Protein AF-A0A0L0BG89-F1 (afdb_monomer_lite)

Structure (mmCIF, N/CA/C/O backbone):
data_AF-A0A0L0BG89-F1
#
_entry.id   AF-A0A0L0BG89-F1
#
loop_
_atom_site.group_PDB
_atom_site.id
_atom_site.type_symbol
_atom_site.label_atom_id
_atom_site.label_alt_id
_atom_site.label_comp_id
_atom_site.label_asym_id
_atom_site.label_entity_id
_atom_site.label_seq_id
_atom_site.pdbx_PDB_ins_code
_atom_site.Cartn_x
_atom_site.Cartn_y
_atom_site.Cartn_z
_atom_site.occupancy
_atom_site.B_iso_or_equiv
_atom_site.auth_seq_id
_atom_site.auth_comp_id
_atom_site.auth_asym_id
_atom_site.auth_atom_id
_atom_site.pdbx_PDB_model_num
ATOM 1 N N . MET A 1 1 ? -2.881 4.200 8.749 1.00 87.56 1 MET A N 1
ATOM 2 C CA . MET A 1 1 ? -3.013 2.762 8.405 1.00 87.56 1 MET A CA 1
ATOM 3 C C . MET A 1 1 ? -1.697 2.319 7.803 1.00 87.56 1 MET A C 1
ATOM 5 O O . MET A 1 1 ? -1.059 3.144 7.165 1.00 87.56 1 MET A O 1
ATOM 9 N N . THR A 1 2 ? -1.296 1.067 7.998 1.00 92.06 2 THR A N 1
ATOM 10 C CA . THR A 1 2 ? -0.045 0.536 7.451 1.00 92.06 2 THR A CA 1
ATOM 11 C C . THR A 1 2 ? -0.347 -0.578 6.460 1.00 92.06 2 THR A C 1
ATOM 13 O O . THR A 1 2 ? -1.050 -1.529 6.795 1.00 92.06 2 THR A O 1
ATOM 16 N N . VAL A 1 3 ? 0.213 -0.465 5.262 1.00 92.88 3 VAL A N 1
ATOM 17 C CA . VAL A 1 3 ? 0.280 -1.528 4.260 1.00 92.88 3 VAL A CA 1
ATOM 18 C C . VAL A 1 3 ? 1.706 -2.044 4.258 1.00 92.88 3 VAL A C 1
ATOM 20 O O . VAL A 1 3 ? 2.646 -1.280 4.067 1.00 92.88 3 VAL A O 1
ATOM 23 N N . ARG A 1 4 ? 1.889 -3.336 4.496 1.00 92.25 4 ARG A N 1
ATOM 24 C CA . ARG A 1 4 ? 3.194 -3.987 4.409 1.00 92.25 4 ARG A CA 1
ATOM 25 C C . ARG A 1 4 ? 3.383 -4.514 2.998 1.00 92.25 4 ARG A C 1
ATOM 27 O O . ARG A 1 4 ? 2.455 -5.062 2.412 1.00 92.25 4 ARG A O 1
ATOM 34 N N . MET A 1 5 ? 4.588 -4.354 2.481 1.00 91.75 5 MET A N 1
ATOM 35 C CA . MET A 1 5 ? 4.977 -4.800 1.158 1.00 91.75 5 MET A CA 1
ATOM 36 C C . MET A 1 5 ? 6.217 -5.681 1.277 1.00 91.75 5 MET A C 1
ATOM 38 O O . MET A 1 5 ? 7.229 -5.255 1.829 1.00 91.75 5 MET A O 1
ATOM 42 N N . PHE A 1 6 ? 6.135 -6.921 0.815 1.00 87.06 6 PHE A N 1
ATOM 43 C CA . PHE A 1 6 ? 7.240 -7.877 0.840 1.00 87.06 6 PHE A CA 1
ATOM 44 C C . PHE A 1 6 ? 6.970 -8.985 -0.161 1.00 87.06 6 PHE A C 1
ATOM 46 O O . PHE A 1 6 ? 5.830 -9.413 -0.292 1.00 87.06 6 PHE A O 1
ATOM 53 N N . ALA A 1 7 ? 8.009 -9.428 -0.859 1.00 81.06 7 ALA A N 1
ATOM 54 C CA . ALA A 1 7 ? 7.864 -10.441 -1.889 1.00 81.06 7 ALA A CA 1
ATOM 55 C C . ALA A 1 7 ? 7.995 -11.864 -1.320 1.00 81.06 7 ALA A C 1
ATOM 57 O O . ALA A 1 7 ? 8.721 -12.089 -0.346 1.00 81.06 7 ALA A O 1
ATOM 58 N N . GLY A 1 8 ? 7.335 -12.826 -1.959 1.00 74.25 8 GLY A N 1
ATOM 59 C CA . GLY A 1 8 ? 7.561 -14.258 -1.759 1.00 74.25 8 GLY A CA 1
ATOM 60 C C . GLY A 1 8 ? 6.743 -14.882 -0.637 1.00 74.25 8 GLY A C 1
ATOM 61 O O . GLY A 1 8 ? 7.099 -15.949 -0.130 1.00 74.25 8 GLY A O 1
ATOM 62 N N . TYR A 1 9 ? 5.636 -14.256 -0.234 1.00 71.19 9 TYR A N 1
ATOM 63 C CA . TYR A 1 9 ? 4.843 -14.718 0.900 1.00 71.19 9 TYR A CA 1
ATOM 64 C C . TYR A 1 9 ? 3.340 -14.749 0.598 1.00 71.19 9 TYR A C 1
ATOM 66 O O . TYR A 1 9 ? 2.704 -13.734 0.334 1.00 71.19 9 TYR A O 1
ATOM 74 N N . ALA A 1 10 ? 2.758 -15.949 0.698 1.00 74.25 10 ALA A N 1
ATOM 75 C CA . ALA A 1 10 ? 1.336 -16.232 0.468 1.00 74.25 10 ALA A CA 1
ATOM 76 C C . ALA A 1 10 ? 0.776 -15.785 -0.901 1.00 74.25 10 ALA A C 1
ATOM 78 O O . ALA A 1 10 ? -0.425 -15.542 -1.010 1.00 74.25 10 ALA A O 1
ATOM 79 N N . ASN A 1 11 ? 1.614 -15.725 -1.945 1.00 78.38 11 ASN A N 1
ATOM 80 C CA . ASN A 1 11 ? 1.241 -15.292 -3.298 1.00 78.38 11 ASN A CA 1
ATOM 81 C C . ASN A 1 11 ? 0.649 -13.871 -3.354 1.00 78.38 11 ASN A C 1
ATOM 83 O O . ASN A 1 11 ? -0.154 -13.572 -4.242 1.00 78.38 11 ASN A O 1
ATOM 87 N N . SER A 1 12 ? 1.000 -13.004 -2.401 1.00 85.62 12 SER A N 1
ATOM 88 C CA . SER A 1 12 ? 0.637 -11.593 -2.461 1.00 85.62 12 SER A CA 1
ATOM 89 C C . SER A 1 12 ? 1.761 -10.713 -1.922 1.00 85.62 12 SER A C 1
ATOM 91 O O . SER A 1 12 ? 2.137 -10.858 -0.754 1.00 85.62 12 SER A O 1
ATOM 93 N N . PRO A 1 13 ? 2.220 -9.728 -2.717 1.00 88.38 13 PRO A N 1
ATOM 94 C CA . PRO A 1 13 ? 3.249 -8.804 -2.276 1.00 88.38 13 PRO A CA 1
ATOM 95 C C . PRO A 1 13 ? 2.723 -7.737 -1.306 1.00 88.38 13 PRO A C 1
ATOM 97 O O . PRO A 1 13 ? 3.527 -6.970 -0.779 1.00 88.38 13 PRO A O 1
ATOM 100 N N . LEU A 1 14 ? 1.399 -7.634 -1.097 1.00 91.75 14 LEU A N 1
ATOM 101 C CA . LEU A 1 14 ? 0.761 -6.604 -0.270 1.00 91.75 14 LEU A CA 1
ATOM 102 C C . LEU A 1 14 ? -0.039 -7.205 0.877 1.00 91.75 14 LEU A C 1
ATOM 104 O O . LEU A 1 14 ? -0.816 -8.139 0.703 1.00 91.75 14 LEU A O 1
ATOM 108 N N . TRP A 1 15 ? 0.121 -6.607 2.050 1.00 91.44 15 TRP A N 1
ATOM 109 C CA . TRP A 1 15 ? -0.483 -7.061 3.291 1.00 91.44 15 TRP A CA 1
ATOM 110 C C . TRP A 1 15 ? -1.081 -5.889 4.060 1.00 91.44 15 TRP A C 1
ATOM 112 O O . TRP A 1 15 ? -0.410 -4.890 4.328 1.00 91.44 15 TRP A O 1
ATOM 122 N N . SER A 1 16 ? -2.339 -6.028 4.448 1.00 89.25 16 SER A N 1
ATOM 123 C CA . SER A 1 16 ? -3.019 -5.140 5.383 1.00 89.25 16 SER A CA 1
ATOM 124 C C . SER A 1 16 ? -2.916 -5.720 6.804 1.00 89.25 16 SER A C 1
ATOM 126 O O . SER A 1 16 ? -2.246 -6.727 7.054 1.00 89.25 16 SER A O 1
ATOM 128 N N . ALA A 1 17 ? -3.596 -5.089 7.760 1.00 79.00 17 ALA A N 1
ATOM 129 C CA . ALA A 1 17 ? -3.791 -5.678 9.079 1.00 79.00 17 ALA A CA 1
ATOM 130 C C . ALA A 1 17 ? -4.708 -6.922 9.045 1.00 79.00 17 ALA A C 1
ATOM 132 O O . ALA A 1 17 ? -4.560 -7.802 9.889 1.00 79.00 17 ALA A O 1
ATOM 133 N N . GLY A 1 18 ? -5.597 -7.022 8.048 1.00 77.12 18 GLY A N 1
ATOM 134 C CA . GLY A 1 18 ? -6.504 -8.154 7.836 1.00 77.12 18 GLY A CA 1
ATOM 135 C C . GLY A 1 18 ? -5.861 -9.364 7.150 1.00 77.12 18 GLY A C 1
ATOM 136 O O . GLY A 1 18 ? -6.395 -10.468 7.246 1.00 77.12 18 GLY A O 1
ATOM 137 N N . GLY A 1 19 ? -4.695 -9.197 6.516 1.00 85.94 19 GLY A N 1
ATOM 138 C CA . GLY A 1 19 ? -3.948 -10.286 5.883 1.00 85.94 19 GLY A CA 1
ATOM 139 C C . GLY A 1 19 ? -3.434 -9.937 4.483 1.00 85.94 19 GLY A C 1
ATOM 140 O O . GLY A 1 19 ? -3.237 -8.756 4.183 1.00 85.94 19 GLY A O 1
ATOM 141 N N . PRO A 1 20 ? -3.162 -10.946 3.631 1.00 88.88 20 PRO A N 1
ATOM 142 C CA . PRO A 1 20 ? -2.734 -10.709 2.258 1.00 88.88 20 PRO A CA 1
ATOM 143 C C . PRO A 1 20 ? -3.856 -10.036 1.463 1.00 88.88 20 PRO A C 1
ATOM 145 O O . PRO A 1 20 ? -5.001 -10.482 1.489 1.00 88.88 20 PRO A O 1
ATOM 148 N N . VAL A 1 21 ? -3.511 -8.988 0.721 1.00 88.69 21 VAL A N 1
ATOM 149 C CA . VAL A 1 21 ? -4.454 -8.232 -0.108 1.00 88.69 21 VAL A CA 1
ATOM 150 C C . VAL A 1 21 ? -4.362 -8.726 -1.544 1.00 88.69 21 VAL A C 1
ATOM 152 O O . VAL A 1 21 ? -3.272 -8.791 -2.114 1.00 88.69 21 VAL A O 1
ATOM 155 N N . ALA A 1 22 ? -5.490 -9.065 -2.163 1.00 88.00 22 ALA A N 1
ATOM 156 C CA . ALA A 1 22 ? -5.502 -9.463 -3.562 1.00 88.00 22 ALA A CA 1
ATOM 157 C C . ALA A 1 22 ? -5.302 -8.238 -4.472 1.00 88.00 22 ALA A C 1
ATOM 159 O O . ALA A 1 22 ? -6.123 -7.323 -4.499 1.00 88.00 22 ALA A O 1
ATOM 160 N N . LEU A 1 23 ? -4.237 -8.234 -5.284 1.00 85.81 23 LEU A N 1
ATOM 161 C CA . LEU A 1 23 ? -3.959 -7.129 -6.218 1.00 85.81 23 LEU A CA 1
ATOM 162 C C . LEU A 1 23 ? -5.096 -6.885 -7.222 1.00 85.81 23 LEU A C 1
ATOM 164 O O . LEU A 1 23 ? -5.271 -5.767 -7.694 1.00 85.81 23 LEU A O 1
ATOM 168 N N . ALA A 1 24 ? -5.856 -7.929 -7.560 1.00 86.75 24 ALA A N 1
ATOM 169 C CA . ALA A 1 24 ? -6.989 -7.833 -8.475 1.00 86.75 24 ALA A CA 1
ATOM 170 C C . ALA A 1 24 ? -8.185 -7.073 -7.876 1.00 86.75 24 ALA A C 1
ATOM 172 O O . ALA A 1 24 ? -8.985 -6.527 -8.631 1.00 86.75 24 ALA A O 1
ATOM 173 N N . GLU A 1 25 ? -8.297 -7.040 -6.547 1.00 85.75 25 GLU A N 1
ATOM 174 C CA . GLU A 1 25 ? -9.385 -6.372 -5.821 1.00 85.75 25 GLU A CA 1
ATOM 175 C C . GLU A 1 25 ? -9.065 -4.900 -5.539 1.00 85.75 25 GLU A C 1
ATOM 177 O O . GLU A 1 25 ? -9.963 -4.087 -5.335 1.00 85.75 25 GLU A O 1
ATOM 182 N N . LEU A 1 26 ? -7.781 -4.539 -5.578 1.00 87.31 26 LEU A N 1
ATOM 183 C CA . LEU A 1 26 ? -7.339 -3.157 -5.502 1.00 87.31 26 LEU A CA 1
ATOM 184 C C . LEU A 1 26 ? -7.504 -2.471 -6.864 1.00 87.31 26 LEU A C 1
ATOM 186 O O . LEU A 1 26 ? -6.917 -2.890 -7.865 1.00 87.31 26 LEU A O 1
ATOM 190 N N . ASP A 1 27 ? -8.247 -1.366 -6.873 1.00 93.06 27 ASP A N 1
ATOM 191 C CA . ASP A 1 27 ? -8.366 -0.446 -8.011 1.00 93.06 27 ASP A CA 1
ATOM 192 C C . ASP A 1 27 ? -7.074 0.377 -8.177 1.00 93.06 27 ASP A C 1
ATOM 194 O O . ASP A 1 27 ? -7.034 1.580 -7.927 1.00 93.06 27 ASP A O 1
ATOM 198 N N . LEU A 1 28 ? -5.977 -0.320 -8.484 1.00 94.44 28 LEU A N 1
ATOM 199 C CA . LEU A 1 28 ? -4.658 0.243 -8.761 1.00 94.44 28 LEU A CA 1
ATOM 200 C C . LEU A 1 28 ? -4.394 0.264 -10.272 1.00 94.44 28 LEU A C 1
ATOM 202 O O . LEU A 1 28 ? -4.879 -0.617 -10.990 1.00 94.44 28 LEU A O 1
ATOM 206 N N . PRO A 1 29 ? -3.548 1.192 -10.757 1.00 95.94 29 PRO A N 1
ATOM 207 C CA . PRO A 1 29 ? -3.139 1.225 -12.155 1.00 95.94 29 PRO A CA 1
ATOM 208 C C . PRO A 1 29 ? -2.530 -0.107 -12.614 1.00 95.94 29 PRO A C 1
ATOM 210 O O . PRO A 1 29 ? -1.753 -0.730 -11.884 1.00 95.94 29 PRO A O 1
ATOM 213 N N . ASP A 1 30 ? -2.831 -0.518 -13.849 1.00 95.00 30 ASP A N 1
ATOM 214 C CA . ASP A 1 30 ? -2.375 -1.793 -14.429 1.00 95.00 30 ASP A CA 1
ATOM 215 C C . ASP A 1 30 ? -0.856 -1.969 -14.384 1.00 95.00 30 ASP A C 1
ATOM 217 O O . ASP A 1 30 ? -0.366 -3.049 -14.046 1.00 95.00 30 ASP A O 1
ATOM 221 N N . ASP A 1 31 ? -0.110 -0.903 -14.664 1.00 96.06 31 ASP A N 1
ATOM 222 C CA . ASP A 1 31 ? 1.352 -0.920 -14.646 1.00 96.06 31 ASP A CA 1
ATOM 223 C C . ASP A 1 31 ? 1.903 -1.180 -13.238 1.00 96.06 31 ASP A C 1
ATOM 225 O O . ASP A 1 31 ? 2.842 -1.962 -13.072 1.00 96.06 31 ASP A O 1
ATOM 229 N N . LEU A 1 32 ? 1.287 -0.588 -12.209 1.00 95.69 32 LEU A N 1
ATOM 230 C CA . LEU A 1 32 ? 1.675 -0.819 -10.819 1.00 95.69 32 LEU A CA 1
ATOM 231 C C . LEU A 1 32 ? 1.323 -2.247 -10.387 1.00 95.69 32 LEU A C 1
ATOM 233 O O . LEU A 1 32 ? 2.157 -2.923 -9.787 1.00 95.69 32 LEU A O 1
ATOM 237 N N . ARG A 1 33 ? 0.129 -2.745 -10.739 1.00 94.62 33 ARG A N 1
ATOM 238 C CA . ARG A 1 33 ? -0.263 -4.137 -10.451 1.00 94.62 33 ARG A CA 1
ATOM 239 C C . ARG A 1 33 ? 0.670 -5.136 -11.124 1.00 94.62 33 ARG A C 1
ATOM 241 O O . ARG A 1 33 ? 1.097 -6.098 -10.492 1.00 94.62 33 ARG A O 1
ATOM 248 N N . THR A 1 34 ? 1.026 -4.883 -12.380 1.00 92.94 34 THR A N 1
ATOM 249 C CA . THR A 1 34 ? 1.959 -5.715 -13.147 1.00 92.94 34 THR A CA 1
ATOM 250 C C . THR A 1 34 ? 3.357 -5.678 -12.537 1.00 92.94 34 THR A C 1
ATOM 252 O O . THR A 1 34 ? 3.987 -6.723 -12.393 1.00 92.94 34 THR A O 1
ATOM 255 N N . GLY A 1 35 ? 3.832 -4.497 -12.129 1.00 92.75 35 GLY A N 1
ATOM 256 C CA . GLY A 1 35 ? 5.113 -4.340 -11.443 1.00 92.75 35 GLY A CA 1
ATOM 257 C C . GLY A 1 35 ? 5.169 -5.104 -10.120 1.00 92.75 35 GLY A C 1
ATOM 258 O O . GLY A 1 35 ? 6.119 -5.846 -9.887 1.00 92.75 35 GLY A O 1
ATOM 259 N N . LEU A 1 36 ? 4.123 -4.996 -9.295 1.00 92.38 36 LEU A N 1
ATOM 260 C CA . LEU A 1 36 ? 3.994 -5.732 -8.033 1.00 92.38 36 LEU A CA 1
ATOM 261 C C . LEU A 1 36 ? 3.936 -7.250 -8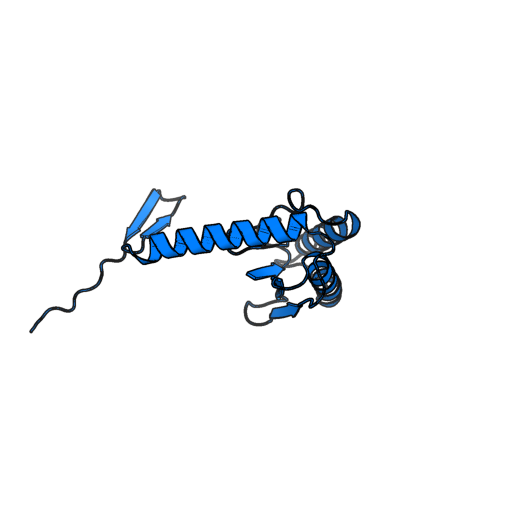.253 1.00 92.38 36 LEU A C 1
ATOM 263 O O . LEU A 1 36 ? 4.639 -7.991 -7.574 1.00 92.38 36 LEU A O 1
ATOM 267 N N . ALA A 1 37 ? 3.145 -7.717 -9.222 1.00 90.06 37 ALA A N 1
ATOM 268 C CA . ALA A 1 37 ? 3.043 -9.139 -9.546 1.00 90.06 37 ALA A CA 1
ATOM 269 C C . ALA A 1 37 ? 4.364 -9.708 -10.080 1.00 90.06 37 ALA A C 1
ATOM 271 O O . ALA A 1 37 ? 4.745 -10.825 -9.739 1.00 90.06 37 ALA A O 1
ATOM 272 N N . ARG A 1 38 ? 5.088 -8.934 -10.895 1.00 88.50 38 ARG A N 1
ATOM 273 C CA . ARG A 1 38 ? 6.422 -9.310 -11.365 1.00 88.50 38 ARG A CA 1
ATOM 274 C C . ARG A 1 38 ? 7.414 -9.381 -10.210 1.00 88.50 38 ARG A C 1
ATOM 276 O O . ARG A 1 38 ? 8.151 -10.351 -10.116 1.00 88.50 38 ARG A O 1
ATOM 283 N N . TRP A 1 39 ? 7.412 -8.379 -9.336 1.00 87.50 39 TRP A N 1
ATOM 284 C CA . TRP A 1 39 ? 8.281 -8.344 -8.163 1.00 87.50 39 TRP A CA 1
ATOM 285 C C . TRP A 1 39 ? 8.041 -9.542 -7.231 1.00 87.50 39 TRP A C 1
ATOM 287 O O . TRP A 1 39 ? 8.997 -10.149 -6.754 1.00 87.50 39 TRP A O 1
ATOM 297 N N . GLU A 1 40 ? 6.777 -9.940 -7.056 1.00 86.56 40 GLU A N 1
ATOM 298 C CA . GLU A 1 40 ? 6.394 -11.172 -6.359 1.00 86.56 40 GLU A CA 1
ATOM 299 C C . GLU A 1 40 ? 6.902 -12.424 -7.089 1.00 86.56 40 GLU A C 1
ATOM 301 O O . GLU A 1 40 ? 7.518 -13.291 -6.477 1.00 86.56 40 GLU A O 1
ATOM 306 N N . ALA A 1 41 ? 6.702 -12.531 -8.403 1.00 83.81 41 ALA A N 1
ATOM 307 C CA . ALA A 1 41 ? 7.132 -13.694 -9.179 1.00 83.81 41 ALA A CA 1
ATOM 308 C C . ALA A 1 41 ? 8.661 -13.873 -9.196 1.00 83.81 41 ALA A C 1
ATOM 310 O O . ALA A 1 41 ? 9.150 -14.996 -9.059 1.00 83.81 41 ALA A O 1
ATOM 311 N N . ASP A 1 42 ? 9.412 -12.774 -9.305 1.00 80.31 42 ASP A N 1
ATOM 312 C CA . ASP A 1 42 ? 10.879 -12.773 -9.304 1.00 80.31 42 ASP A CA 1
ATOM 313 C C . ASP A 1 42 ? 11.439 -13.338 -7.978 1.00 80.31 42 ASP A C 1
ATOM 315 O O . ASP A 1 42 ? 12.509 -13.946 -7.962 1.00 80.31 42 ASP A O 1
ATOM 319 N N . SER A 1 43 ? 10.685 -13.234 -6.876 1.00 73.75 43 SER A N 1
ATOM 320 C CA . SER A 1 43 ? 11.055 -13.826 -5.582 1.00 73.75 43 SER A CA 1
ATOM 321 C C . SER A 1 43 ? 10.963 -15.353 -5.534 1.00 73.75 43 SER A C 1
ATOM 323 O O . SER A 1 43 ? 11.696 -15.988 -4.775 1.00 73.75 43 SER A O 1
ATOM 325 N N . TYR A 1 44 ? 10.110 -15.952 -6.368 1.00 65.44 44 TYR A N 1
ATOM 326 C CA . TYR A 1 44 ? 9.924 -17.402 -6.464 1.00 65.44 44 TYR A CA 1
ATOM 327 C C . TYR A 1 44 ? 10.811 -18.054 -7.535 1.00 65.44 44 TYR A C 1
ATOM 329 O O . TYR A 1 44 ? 10.933 -19.277 -7.567 1.00 65.44 44 TYR A O 1
ATOM 337 N N . GLY A 1 45 ? 11.412 -17.259 -8.425 1.00 57.78 45 GLY A N 1
ATOM 338 C CA . GLY A 1 45 ? 12.178 -17.735 -9.581 1.00 57.78 45 GLY A CA 1
ATOM 339 C C . GLY A 1 45 ? 13.661 -18.035 -9.333 1.00 57.78 45 GLY A C 1
ATOM 340 O O . GLY A 1 45 ? 14.351 -18.406 -10.279 1.00 57.78 45 GLY A O 1
ATOM 341 N N . GLY A 1 46 ? 14.173 -17.853 -8.111 1.00 55.59 46 GLY A N 1
ATOM 342 C CA . GLY A 1 46 ? 15.565 -18.160 -7.764 1.00 55.59 46 GLY A CA 1
ATOM 343 C C . GLY A 1 46 ? 15.763 -19.601 -7.282 1.00 55.59 46 GLY A C 1
ATOM 344 O O . GLY A 1 46 ? 14.885 -20.174 -6.645 1.00 55.59 46 GLY A O 1
ATOM 345 N N . ASP A 1 47 ? 16.951 -20.167 -7.506 1.00 52.09 47 ASP A N 1
ATOM 346 C CA . ASP A 1 47 ? 17.351 -21.529 -7.092 1.00 52.09 47 ASP A CA 1
ATOM 347 C C . ASP A 1 47 ? 17.507 -21.706 -5.554 1.00 52.09 47 ASP A C 1
ATOM 349 O O . ASP A 1 47 ? 18.221 -22.591 -5.078 1.00 52.09 47 ASP A O 1
ATOM 353 N N . GLY A 1 48 ? 16.868 -20.856 -4.744 1.00 45.56 48 GLY A N 1
ATOM 354 C CA . GLY A 1 48 ? 16.993 -20.802 -3.290 1.00 45.56 48 GLY A CA 1
ATOM 355 C C . GLY A 1 48 ? 15.757 -20.199 -2.618 1.00 45.56 48 GLY A C 1
ATOM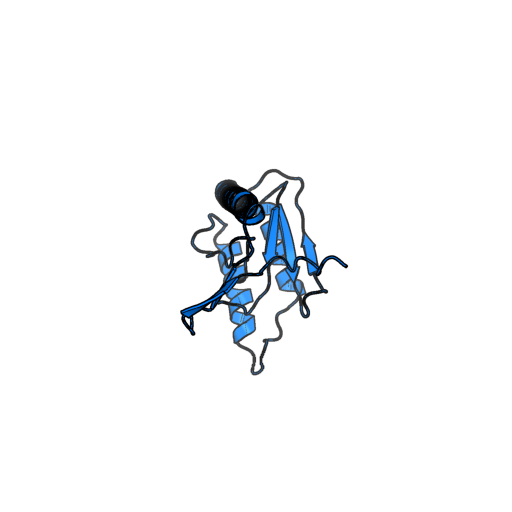 356 O O . GLY A 1 48 ? 14.936 -19.559 -3.262 1.00 45.56 48 GLY A O 1
ATOM 357 N N . LEU A 1 49 ? 15.638 -20.420 -1.302 1.00 49.69 49 LEU A N 1
ATOM 358 C CA . LEU A 1 49 ? 14.453 -20.164 -0.460 1.00 49.69 49 LEU A CA 1
ATOM 359 C C . LEU A 1 49 ? 13.881 -18.731 -0.474 1.00 49.69 49 LEU A C 1
ATOM 361 O O . LEU A 1 49 ? 12.796 -18.545 0.065 1.00 49.69 49 LEU A O 1
ATOM 365 N N . LEU A 1 50 ? 14.565 -17.761 -1.080 1.00 53.03 50 LEU A N 1
ATOM 366 C CA . LEU A 1 50 ? 14.085 -16.429 -1.454 1.00 53.03 50 LEU A CA 1
ATOM 367 C C . LEU A 1 50 ? 14.952 -15.995 -2.650 1.00 53.03 50 LEU A C 1
ATOM 369 O O . LEU A 1 50 ? 16.175 -15.935 -2.508 1.00 53.03 50 LEU A O 1
ATOM 373 N N . GLY A 1 51 ? 14.370 -15.751 -3.825 1.00 51.56 51 GLY A N 1
ATOM 374 C CA . GLY A 1 51 ? 15.103 -15.204 -4.972 1.00 51.56 51 GLY A CA 1
ATOM 375 C C . GLY A 1 51 ? 15.780 -13.869 -4.632 1.00 51.56 51 GLY A C 1
ATOM 376 O O . GLY A 1 51 ? 15.393 -13.199 -3.674 1.00 51.56 51 GLY A O 1
ATOM 377 N N . ASP A 1 52 ? 16.800 -13.474 -5.400 1.00 56.22 52 ASP A N 1
ATOM 378 C CA . ASP A 1 52 ? 17.481 -12.177 -5.251 1.00 56.22 52 ASP A CA 1
ATOM 379 C C . ASP A 1 52 ? 16.552 -11.044 -5.723 1.00 56.22 52 ASP A C 1
ATOM 381 O O . ASP A 1 52 ? 16.626 -10.536 -6.844 1.00 56.22 52 ASP A O 1
ATOM 385 N N . VAL A 1 53 ? 15.573 -10.720 -4.882 1.00 67.38 53 VAL A N 1
ATOM 386 C CA . VAL A 1 53 ? 14.582 -9.684 -5.141 1.00 67.38 53 VAL A CA 1
ATOM 387 C C . VAL A 1 53 ? 15.254 -8.333 -4.962 1.00 67.38 53 VAL A C 1
ATOM 389 O O . VAL A 1 53 ? 15.606 -7.964 -3.845 1.00 67.38 53 VAL A O 1
ATOM 392 N N . SER A 1 54 ? 15.382 -7.562 -6.045 1.00 76.75 54 SER A N 1
ATOM 393 C CA . SER A 1 54 ? 16.003 -6.234 -6.0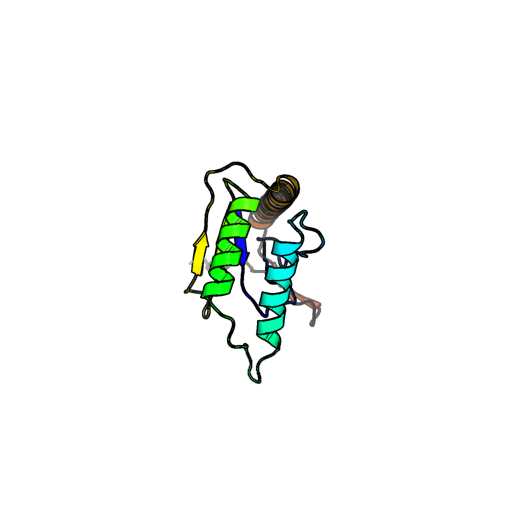04 1.00 76.75 54 SER A CA 1
ATOM 394 C C . SER A 1 54 ? 15.298 -5.309 -4.994 1.00 76.75 54 SER A C 1
ATOM 396 O O . SER A 1 54 ? 14.163 -4.878 -5.250 1.00 76.75 54 SER A O 1
ATOM 398 N N . PRO A 1 55 ? 15.964 -4.920 -3.886 1.00 78.75 55 PRO A N 1
ATOM 399 C CA . PRO A 1 55 ? 15.408 -3.971 -2.920 1.00 78.75 55 PRO A CA 1
ATOM 400 C C . PRO A 1 55 ? 15.126 -2.607 -3.558 1.00 78.75 55 PRO A C 1
ATOM 402 O O . PRO A 1 55 ? 14.163 -1.931 -3.205 1.00 78.75 55 PRO A O 1
ATOM 405 N N . ALA A 1 56 ? 15.938 -2.221 -4.548 1.00 85.88 56 ALA A N 1
ATOM 406 C CA . ALA A 1 56 ? 15.778 -0.973 -5.283 1.00 85.88 56 ALA A CA 1
ATOM 407 C C . ALA A 1 56 ? 14.481 -0.951 -6.106 1.00 85.88 56 ALA A C 1
ATOM 409 O O . ALA A 1 56 ? 13.763 0.047 -6.086 1.00 85.88 56 ALA A O 1
ATOM 410 N N . TYR A 1 57 ? 14.147 -2.051 -6.790 1.00 89.00 57 TYR A N 1
ATOM 411 C CA . TYR A 1 57 ? 12.893 -2.138 -7.543 1.00 89.00 57 TYR A CA 1
ATOM 412 C C . TYR A 1 57 ? 11.672 -2.155 -6.613 1.00 89.00 57 TYR A C 1
ATOM 414 O O . TYR A 1 57 ? 10.703 -1.438 -6.863 1.00 89.00 57 TYR A O 1
ATOM 422 N N . GLY A 1 58 ? 11.761 -2.878 -5.489 1.00 89.94 58 GLY A N 1
ATOM 423 C CA . GLY A 1 58 ? 10.748 -2.828 -4.432 1.00 89.94 58 GLY A CA 1
ATOM 424 C C . GLY A 1 58 ? 10.537 -1.411 -3.890 1.00 89.94 58 GLY A C 1
ATOM 425 O O . GLY A 1 58 ? 9.400 -0.988 -3.711 1.00 89.94 58 GLY A O 1
ATOM 426 N N . GLY A 1 59 ? 11.612 -0.639 -3.707 1.00 92.69 59 GLY A N 1
ATOM 427 C CA . GLY A 1 59 ? 11.543 0.762 -3.281 1.00 92.69 59 GLY A CA 1
ATOM 428 C C . GLY A 1 59 ? 10.767 1.653 -4.253 1.00 92.69 59 GLY A C 1
ATOM 429 O O . GLY A 1 59 ? 9.890 2.399 -3.827 1.00 92.69 59 GLY A O 1
ATOM 430 N N . VAL A 1 60 ? 11.025 1.524 -5.560 1.00 94.94 60 VAL A N 1
ATOM 431 C CA . VAL A 1 60 ? 10.296 2.276 -6.602 1.00 94.94 60 VAL A CA 1
ATOM 432 C C . VAL A 1 60 ? 8.800 1.951 -6.580 1.00 94.94 60 VAL A C 1
ATOM 434 O O . VAL A 1 60 ? 7.962 2.849 -6.659 1.00 94.94 60 VAL A O 1
ATOM 437 N N . LEU A 1 61 ? 8.454 0.669 -6.450 1.00 95.75 61 LEU A N 1
ATOM 438 C CA . LEU A 1 61 ? 7.062 0.226 -6.371 1.00 95.75 61 LEU A CA 1
ATOM 439 C C . LEU A 1 61 ? 6.378 0.702 -5.080 1.00 95.75 61 LEU A C 1
ATOM 441 O O . LEU A 1 61 ? 5.223 1.118 -5.130 1.00 95.75 61 LEU A O 1
ATOM 445 N N . ALA A 1 62 ? 7.083 0.695 -3.946 1.00 96.00 62 ALA A N 1
ATOM 446 C CA . ALA A 1 62 ? 6.562 1.166 -2.665 1.00 96.00 62 ALA A CA 1
ATOM 447 C C . ALA A 1 62 ? 6.301 2.681 -2.663 1.00 96.00 62 ALA A C 1
ATOM 449 O O . ALA A 1 62 ? 5.267 3.130 -2.167 1.00 96.00 62 ALA A O 1
ATOM 450 N N . GLU A 1 63 ? 7.199 3.468 -3.260 1.00 96.69 63 GLU A N 1
ATOM 451 C CA . GLU A 1 63 ? 7.011 4.909 -3.436 1.00 96.69 63 GLU A CA 1
ATOM 452 C C . GLU A 1 63 ? 5.820 5.214 -4.355 1.00 96.69 63 GLU A C 1
ATOM 454 O O . GLU A 1 63 ? 4.976 6.051 -4.021 1.00 96.69 63 GLU A O 1
ATOM 459 N N . TRP A 1 64 ? 5.698 4.496 -5.479 1.00 97.56 64 TRP A N 1
ATOM 460 C CA . TRP A 1 64 ? 4.544 4.642 -6.367 1.00 97.56 64 TRP A CA 1
ATOM 461 C C . TRP A 1 64 ? 3.246 4.278 -5.641 1.00 97.56 64 TRP A C 1
ATOM 463 O O . TRP A 1 64 ? 2.303 5.072 -5.634 1.00 97.56 64 TRP A O 1
ATOM 473 N N . LEU A 1 65 ? 3.215 3.140 -4.947 1.00 97.38 65 LEU A N 1
ATOM 474 C CA . LEU A 1 65 ? 2.057 2.717 -4.169 1.00 97.38 65 LEU A CA 1
ATOM 475 C C . LEU A 1 65 ? 1.669 3.756 -3.109 1.00 97.38 65 LEU A C 1
ATOM 477 O O . LEU A 1 65 ? 0.491 4.079 -2.985 1.00 97.38 65 LEU A O 1
ATOM 481 N N . ALA A 1 66 ? 2.630 4.341 -2.389 1.00 97.38 66 ALA A N 1
ATOM 482 C CA . ALA A 1 66 ? 2.346 5.414 -1.437 1.00 97.38 66 ALA A CA 1
ATOM 483 C C . ALA A 1 66 ? 1.696 6.633 -2.122 1.00 97.38 66 ALA A C 1
ATOM 485 O O . ALA A 1 66 ? 0.771 7.233 -1.575 1.00 97.38 66 ALA A O 1
ATOM 486 N N . GLY A 1 67 ? 2.127 6.979 -3.338 1.00 97.31 67 GLY A N 1
ATOM 487 C CA . GLY A 1 67 ? 1.496 8.019 -4.154 1.00 97.31 67 GLY A CA 1
ATOM 488 C C . GLY A 1 67 ? 0.068 7.677 -4.596 1.00 97.31 67 GLY A C 1
ATOM 489 O O . GLY A 1 67 ? -0.796 8.555 -4.592 1.00 97.31 67 GLY A O 1
ATOM 490 N N . GLU A 1 68 ? -0.196 6.416 -4.944 1.00 97.50 68 GLU A N 1
ATOM 491 C CA . GLU A 1 68 ? -1.537 5.945 -5.314 1.00 97.50 68 GLU A CA 1
ATOM 492 C C . GLU A 1 68 ? -2.504 5.963 -4.126 1.00 97.50 68 GLU A C 1
ATOM 494 O O . GLU A 1 68 ? -3.638 6.428 -4.260 1.00 97.50 68 GLU A O 1
ATOM 499 N N . LEU A 1 69 ? -2.033 5.526 -2.956 1.00 96.62 69 LEU A N 1
ATOM 500 C CA . LEU A 1 69 ? -2.819 5.434 -1.724 1.00 96.62 69 LEU A CA 1
ATOM 501 C C . LEU A 1 69 ? -2.978 6.776 -0.997 1.00 96.62 69 LEU A C 1
ATOM 503 O O . LEU A 1 69 ? -3.949 6.968 -0.267 1.00 96.62 69 LEU A O 1
ATOM 507 N N . GLY A 1 70 ? -2.064 7.717 -1.225 1.00 96.00 70 GLY A N 1
ATOM 508 C CA . GLY A 1 70 ? -2.148 9.074 -0.698 1.00 96.00 70 GLY A CA 1
ATOM 509 C C . GLY A 1 70 ? -1.978 9.181 0.820 1.00 96.00 70 GLY A C 1
ATOM 510 O O . GLY A 1 70 ? -1.514 8.272 1.510 1.00 96.00 70 GLY A O 1
ATOM 511 N N . ALA A 1 71 ? -2.330 10.354 1.341 1.00 94.00 71 ALA A N 1
ATOM 512 C CA . ALA A 1 71 ? -2.165 10.695 2.747 1.00 94.00 71 ALA A CA 1
ATOM 513 C C . ALA A 1 71 ? -2.960 9.786 3.700 1.00 94.00 71 ALA A C 1
ATOM 515 O O . ALA A 1 71 ? -4.119 9.451 3.461 1.00 94.00 71 ALA A O 1
ATOM 516 N N . GLY A 1 72 ? -2.342 9.450 4.838 1.00 90.31 72 GLY A N 1
ATOM 517 C CA . GLY A 1 72 ? -2.947 8.637 5.904 1.00 90.31 72 GLY A CA 1
ATOM 518 C C . GLY A 1 72 ? -2.678 7.129 5.801 1.00 90.31 72 GLY A C 1
ATOM 519 O O . GLY A 1 72 ? -3.038 6.376 6.721 1.00 90.31 72 GLY A O 1
ATOM 520 N N . ILE A 1 73 ? -2.012 6.690 4.730 1.00 94.31 73 ILE A N 1
ATOM 521 C CA . ILE A 1 73 ? -1.566 5.311 4.540 1.00 94.31 73 ILE A CA 1
ATOM 522 C C . ILE A 1 73 ? -0.040 5.285 4.411 1.00 94.31 73 ILE A C 1
ATOM 524 O O . ILE A 1 73 ? 0.547 5.997 3.601 1.00 94.31 73 ILE A O 1
ATOM 528 N N . GLU A 1 74 ? 0.598 4.461 5.234 1.00 95.94 74 GLU A N 1
ATOM 529 C CA . GLU A 1 74 ? 2.0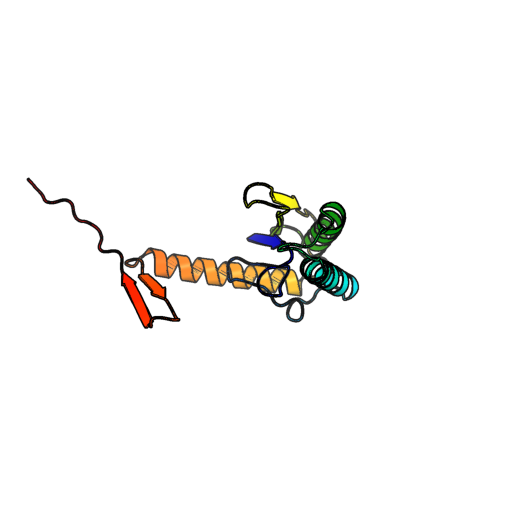35 4.216 5.198 1.00 95.94 74 GLU A CA 1
ATOM 530 C C . GLU A 1 74 ? 2.304 2.896 4.483 1.00 95.94 74 GLU A C 1
ATOM 532 O O . GLU A 1 74 ? 1.677 1.885 4.803 1.00 95.94 74 GLU A O 1
ATOM 537 N N . VAL A 1 75 ? 3.260 2.887 3.558 1.00 95.88 75 VAL A N 1
ATOM 538 C CA . VAL A 1 75 ? 3.723 1.675 2.880 1.00 95.88 75 VAL A CA 1
ATOM 539 C C . VAL A 1 75 ? 5.049 1.252 3.496 1.00 95.88 75 VAL A C 1
ATOM 541 O O . VAL A 1 75 ? 6.029 1.988 3.462 1.00 95.88 75 VAL A O 1
ATOM 544 N N . HIS A 1 76 ? 5.072 0.072 4.102 1.00 94.31 76 HIS A N 1
ATOM 545 C CA . HIS A 1 76 ? 6.226 -0.492 4.794 1.00 94.31 76 HIS A CA 1
ATOM 546 C C . HIS A 1 76 ? 6.814 -1.606 3.936 1.00 94.31 76 HIS A C 1
ATOM 548 O O . HIS A 1 76 ? 6.316 -2.730 3.949 1.00 94.31 76 HIS A O 1
ATOM 554 N N . LEU A 1 77 ? 7.860 -1.290 3.182 1.00 91.50 77 LEU A N 1
ATOM 555 C CA . LEU A 1 77 ? 8.605 -2.258 2.389 1.00 91.50 77 LEU A CA 1
ATOM 556 C C . LEU A 1 77 ? 9.564 -3.034 3.291 1.00 91.50 77 LEU A C 1
ATOM 558 O O . LEU A 1 77 ? 10.449 -2.430 3.891 1.00 91.50 77 LEU A O 1
ATOM 562 N N . ARG A 1 78 ? 9.441 -4.361 3.343 1.00 86.50 78 ARG A N 1
ATOM 563 C CA . ARG A 1 78 ? 10.385 -5.222 4.065 1.00 86.50 78 ARG A CA 1
ATOM 564 C C . ARG A 1 78 ? 11.354 -5.879 3.098 1.00 86.50 78 ARG A C 1
ATOM 566 O O . ARG A 1 78 ? 10.937 -6.565 2.166 1.00 86.50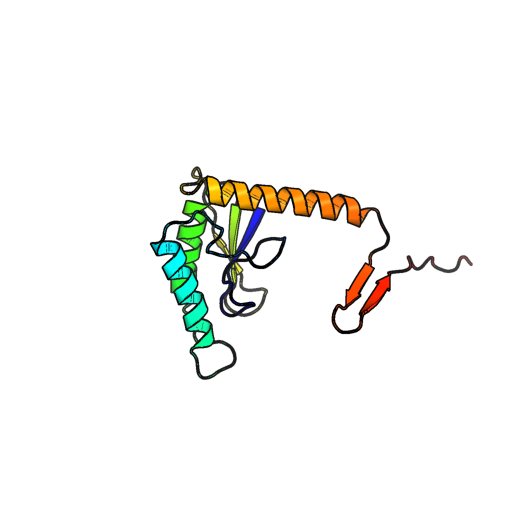 78 ARG A O 1
ATOM 573 N N . THR A 1 79 ? 12.643 -5.687 3.348 1.00 73.19 79 THR A N 1
ATOM 574 C CA . THR A 1 79 ? 13.733 -6.236 2.535 1.00 73.19 79 THR A CA 1
ATOM 575 C C . THR A 1 79 ? 14.633 -7.069 3.441 1.00 73.19 79 THR A C 1
ATOM 577 O O . THR A 1 79 ? 15.560 -6.538 4.039 1.00 73.19 79 THR A O 1
ATOM 580 N N . GLY A 1 80 ? 14.348 -8.366 3.586 1.00 67.69 80 GLY A N 1
ATOM 581 C CA . GLY A 1 80 ? 15.124 -9.261 4.456 1.00 67.69 80 GLY A CA 1
ATOM 582 C C . GLY A 1 80 ? 14.413 -9.618 5.766 1.00 67.69 80 GLY A C 1
ATOM 583 O O . GLY A 1 80 ? 13.265 -10.065 5.744 1.00 67.69 80 GLY A O 1
ATOM 584 N N . THR A 1 81 ? 15.103 -9.501 6.907 1.00 56.78 81 THR A N 1
ATOM 585 C CA . THR A 1 81 ? 14.529 -9.823 8.228 1.00 56.78 81 THR A CA 1
ATOM 586 C C . THR A 1 81 ? 13.502 -8.769 8.654 1.00 56.78 81 THR A C 1
ATOM 588 O O . THR A 1 81 ? 13.478 -7.650 8.151 1.00 56.78 81 THR A O 1
ATOM 591 N N . ALA A 1 82 ? 12.616 -9.121 9.592 1.00 56.75 82 ALA A N 1
ATOM 592 C CA . ALA A 1 82 ? 11.463 -8.295 9.971 1.00 56.75 82 ALA A CA 1
ATOM 593 C C . ALA A 1 82 ? 11.798 -6.891 10.528 1.00 56.75 82 ALA A C 1
ATOM 595 O O . ALA A 1 82 ? 10.876 -6.085 10.672 1.00 56.75 82 ALA A O 1
ATOM 596 N N . GLU A 1 83 ? 13.066 -6.614 10.845 1.00 60.34 83 GLU A N 1
ATOM 597 C CA . GLU A 1 83 ? 13.541 -5.326 11.368 1.00 60.34 83 GLU A CA 1
ATOM 598 C C . GLU A 1 83 ? 13.948 -4.337 10.259 1.00 60.34 83 GLU A C 1
ATOM 600 O O . GLU A 1 83 ? 13.841 -3.128 10.462 1.00 60.34 83 GLU A O 1
ATOM 605 N N . ASP A 1 84 ? 14.302 -4.821 9.062 1.00 68.81 84 ASP A N 1
ATOM 606 C CA . ASP A 1 84 ? 14.686 -3.979 7.925 1.00 68.81 84 ASP A CA 1
ATOM 607 C C . ASP A 1 84 ? 13.443 -3.573 7.118 1.00 68.81 84 ASP A C 1
ATOM 609 O O . ASP A 1 84 ? 13.075 -4.185 6.108 1.00 68.81 84 ASP A O 1
ATOM 613 N N . SER A 1 85 ? 12.757 -2.534 7.607 1.00 82.62 85 SER A N 1
ATOM 614 C CA . SER A 1 85 ? 11.584 -1.945 6.956 1.00 82.62 85 SER A CA 1
ATOM 615 C C . SER A 1 85 ? 11.850 -0.509 6.509 1.00 82.62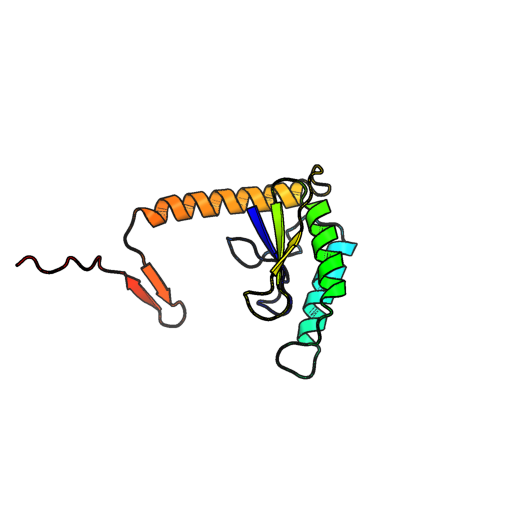 85 SER A C 1
ATOM 617 O O . SER A 1 85 ? 12.131 0.369 7.324 1.00 82.62 85 SER A O 1
ATOM 619 N N . LEU A 1 86 ? 11.674 -0.246 5.216 1.00 91.12 86 LEU A N 1
ATOM 620 C CA . LEU A 1 86 ? 11.641 1.100 4.653 1.00 91.12 86 LEU A CA 1
ATOM 621 C C . LEU A 1 86 ? 10.199 1.611 4.642 1.00 91.12 86 LEU A C 1
ATOM 623 O O . LEU A 1 86 ? 9.288 0.909 4.203 1.00 91.12 86 LEU A O 1
ATOM 627 N N . VAL A 1 87 ? 9.985 2.830 5.135 1.00 94.69 87 VAL A N 1
ATOM 628 C CA . VAL A 1 87 ? 8.652 3.436 5.235 1.00 94.69 87 VAL A CA 1
ATOM 629 C C . VAL A 1 87 ? 8.499 4.525 4.182 1.00 94.69 87 VAL A C 1
ATOM 631 O O . VAL A 1 87 ? 9.268 5.483 4.146 1.00 94.69 87 VAL A O 1
ATOM 634 N N . PHE A 1 88 ? 7.467 4.388 3.358 1.00 96.19 88 PHE A N 1
ATOM 635 C CA . PHE A 1 88 ? 7.084 5.330 2.318 1.00 96.19 88 PHE A CA 1
ATOM 636 C C . PHE A 1 88 ? 5.730 5.936 2.670 1.00 96.19 88 PHE A C 1
ATOM 638 O O . PHE A 1 88 ? 4.796 5.237 3.067 1.00 96.19 88 PHE A O 1
ATOM 645 N N . THR A 1 89 ? 5.621 7.253 2.536 1.00 96.56 89 THR A N 1
ATOM 646 C CA . THR A 1 89 ? 4.390 7.995 2.823 1.00 96.56 89 THR A CA 1
ATOM 647 C C . THR A 1 89 ? 4.165 9.041 1.745 1.00 96.56 89 THR A C 1
ATOM 649 O O . THR A 1 89 ? 5.115 9.558 1.160 1.00 96.56 89 THR A O 1
ATOM 652 N N . SER A 1 90 ? 2.901 9.362 1.488 1.00 95.81 90 SER A N 1
ATOM 653 C CA . SER A 1 90 ? 2.510 10.488 0.646 1.00 95.81 90 SER A CA 1
ATOM 654 C C . SER A 1 90 ? 1.779 11.522 1.493 1.00 95.81 90 SER A C 1
ATOM 656 O O . SER A 1 90 ? 1.038 11.180 2.411 1.00 95.81 90 SER A O 1
ATOM 658 N N . THR A 1 91 ? 1.974 12.801 1.187 1.00 95.38 91 THR A N 1
ATOM 659 C CA . THR A 1 91 ? 1.179 13.906 1.749 1.00 95.38 91 THR A CA 1
ATOM 660 C C . THR A 1 91 ? 0.101 14.391 0.781 1.00 95.38 91 THR A C 1
ATOM 662 O O . THR A 1 91 ? -0.731 15.221 1.147 1.00 95.38 91 THR A O 1
ATOM 665 N N . ALA A 1 92 ? 0.100 13.879 -0.452 1.00 95.56 92 ALA A N 1
ATOM 666 C CA . ALA A 1 92 ? -0.871 14.229 -1.475 1.00 95.56 92 ALA A CA 1
ATOM 667 C C . ALA A 1 92 ? -2.177 13.425 -1.312 1.00 95.56 92 ALA A C 1
ATOM 669 O O . ALA A 1 92 ? -2.171 12.345 -0.713 1.00 95.56 92 ALA A O 1
ATOM 670 N N . PRO A 1 93 ? -3.301 13.908 -1.870 1.00 96.25 93 PRO A N 1
ATOM 671 C CA . PRO A 1 93 ? -4.511 13.103 -2.003 1.00 96.25 93 PRO A CA 1
ATOM 672 C C . PRO A 1 93 ? -4.255 11.801 -2.787 1.00 96.25 93 PRO A C 1
ATOM 674 O O . PRO A 1 93 ? -3.369 11.787 -3.649 1.00 96.25 93 PRO A O 1
ATOM 677 N N . PRO A 1 94 ? -5.029 10.728 -2.529 1.00 96.50 94 PRO A N 1
ATOM 678 C CA . PRO A 1 94 ? -4.901 9.473 -3.264 1.00 96.50 94 PRO A CA 1
ATOM 679 C C . PRO A 1 94 ? -5.171 9.678 -4.753 1.00 96.50 94 PRO A C 1
ATOM 681 O O . PRO A 1 94 ? -6.181 10.278 -5.131 1.00 96.50 94 PRO A O 1
ATOM 684 N N . ARG A 1 95 ? -4.289 9.138 -5.597 1.00 97.38 95 ARG A N 1
ATOM 685 C CA . ARG A 1 95 ? -4.530 9.039 -7.047 1.00 97.38 95 ARG A CA 1
ATOM 686 C C . ARG A 1 95 ? -5.468 7.878 -7.383 1.00 97.38 95 ARG A C 1
ATOM 688 O O . ARG A 1 95 ? -6.230 7.986 -8.337 1.00 97.38 95 ARG A O 1
ATOM 695 N N . SER A 1 96 ? -5.470 6.847 -6.537 1.00 96.38 96 SER A N 1
ATOM 696 C CA . SER A 1 96 ? -6.363 5.689 -6.584 1.00 96.38 96 SER A CA 1
ATOM 697 C C . SER A 1 96 ? -7.294 5.691 -5.357 1.00 96.38 96 SER A C 1
ATOM 699 O O . SER A 1 96 ? -7.086 4.939 -4.398 1.00 96.38 96 SER A O 1
ATOM 701 N N . PRO A 1 97 ? -8.318 6.571 -5.321 1.00 96.25 97 PRO A N 1
ATOM 702 C CA . PRO A 1 97 ? -9.141 6.787 -4.128 1.00 96.25 97 PRO A CA 1
ATOM 703 C C . PRO A 1 97 ? -9.953 5.556 -3.711 1.00 96.25 97 PRO A C 1
ATOM 705 O O . PRO A 1 97 ? -10.178 5.368 -2.517 1.00 96.25 97 PRO A O 1
ATOM 708 N N . ALA A 1 98 ? -10.371 4.708 -4.655 1.00 94.88 98 ALA A N 1
ATOM 709 C CA . ALA A 1 98 ? -11.104 3.481 -4.347 1.00 94.88 98 ALA A CA 1
ATOM 710 C C . ALA A 1 98 ? -10.222 2.460 -3.607 1.00 94.88 98 ALA A C 1
ATOM 712 O O . ALA A 1 98 ? -10.638 1.931 -2.575 1.00 94.88 98 ALA A O 1
ATOM 713 N N . ALA A 1 99 ? -8.978 2.259 -4.059 1.00 94.12 99 ALA A N 1
ATOM 714 C CA . ALA A 1 99 ? -8.004 1.408 -3.373 1.00 94.12 99 ALA A CA 1
ATOM 715 C C . ALA A 1 99 ? -7.698 1.917 -1.952 1.00 94.12 99 ALA A C 1
ATOM 717 O O . ALA A 1 99 ? -7.723 1.146 -0.991 1.00 94.12 99 ALA A O 1
ATOM 718 N N . ALA A 1 100 ? -7.479 3.229 -1.798 1.00 94.62 100 ALA A N 1
ATOM 719 C CA . ALA A 1 100 ? -7.254 3.844 -0.490 1.00 94.62 100 ALA A CA 1
ATOM 720 C C . ALA A 1 100 ? -8.462 3.669 0.450 1.00 94.62 100 ALA A C 1
ATOM 722 O O . ALA A 1 100 ? -8.297 3.307 1.616 1.00 94.62 100 ALA A O 1
ATOM 723 N N . ALA A 1 101 ? -9.680 3.890 -0.054 1.00 93.56 101 ALA A N 1
ATOM 724 C CA . ALA A 1 101 ? -10.907 3.742 0.723 1.00 93.56 101 ALA A CA 1
ATOM 725 C C . ALA A 1 101 ? -11.125 2.299 1.195 1.00 93.56 101 ALA A C 1
ATOM 727 O O . ALA A 1 101 ? -11.466 2.095 2.359 1.00 93.56 101 ALA A O 1
ATOM 728 N N . MET A 1 102 ? -10.881 1.312 0.328 1.00 92.00 102 MET A N 1
ATOM 729 C CA . MET A 1 102 ? -10.998 -0.105 0.674 1.00 92.00 102 MET A CA 1
ATOM 730 C C . MET A 1 102 ? -10.050 -0.483 1.818 1.00 92.00 102 MET A C 1
ATOM 732 O O . MET A 1 102 ? -10.492 -1.028 2.826 1.00 92.00 102 MET A O 1
ATOM 736 N N . LEU A 1 103 ? -8.772 -0.103 1.721 1.00 91.44 103 LEU A N 1
ATOM 737 C CA . LEU A 1 103 ? -7.777 -0.392 2.761 1.00 91.44 103 LEU A CA 1
ATOM 738 C C . LEU A 1 103 ? -8.077 0.324 4.085 1.00 91.44 103 LEU A C 1
ATOM 740 O O . LEU A 1 103 ? -7.849 -0.222 5.164 1.00 91.44 103 LEU A O 1
ATOM 744 N N . LEU A 1 104 ? -8.583 1.559 4.032 1.00 91.19 104 LEU A N 1
ATOM 745 C CA . LEU A 1 104 ? -8.990 2.291 5.234 1.00 91.19 104 LEU A CA 1
ATOM 746 C C . LEU A 1 104 ? -10.231 1.682 5.889 1.00 91.19 104 LEU A C 1
ATOM 748 O O . LEU A 1 104 ? -10.313 1.677 7.120 1.00 91.19 104 LEU A O 1
ATOM 752 N N . HIS A 1 105 ? -11.173 1.190 5.083 1.00 89.50 105 HIS A N 1
ATOM 753 C CA . HIS A 1 105 ? -12.363 0.495 5.554 1.00 89.50 105 HIS A CA 1
ATOM 754 C C . HIS A 1 105 ? -11.987 -0.811 6.255 1.00 89.50 105 HIS A C 1
ATOM 756 O O . HIS A 1 105 ? -12.328 -0.978 7.423 1.00 89.50 105 HIS A O 1
ATOM 762 N N . GLU A 1 106 ? -11.181 -1.653 5.611 1.00 86.44 106 GLU A N 1
ATOM 763 C CA . GLU A 1 106 ? -10.674 -2.903 6.187 1.00 86.44 106 GLU A CA 1
ATOM 764 C C . GLU A 1 106 ? -9.932 -2.653 7.510 1.00 86.44 106 GLU A C 1
ATOM 766 O O . GLU A 1 106 ? -10.180 -3.304 8.522 1.00 86.44 106 GLU A O 1
ATOM 771 N N . ALA A 1 107 ? -9.086 -1.621 7.557 1.00 86.38 107 ALA A N 1
ATOM 772 C CA . ALA A 1 107 ? -8.394 -1.224 8.779 1.00 86.38 107 ALA A CA 1
ATOM 773 C C . ALA A 1 107 ? -9.340 -0.746 9.893 1.00 86.38 107 ALA A C 1
ATOM 775 O O . ALA A 1 107 ? -9.000 -0.806 11.075 1.00 86.38 107 ALA A O 1
ATOM 776 N N . ALA A 1 108 ? -10.490 -0.170 9.538 1.00 86.06 108 ALA A N 1
ATOM 777 C CA . ALA A 1 108 ? -11.498 0.242 10.505 1.00 86.06 108 ALA A CA 1
ATOM 778 C C . ALA A 1 108 ? -12.276 -0.964 11.043 1.00 86.06 108 ALA A C 1
ATOM 780 O O . ALA A 1 108 ? -12.517 -1.022 12.249 1.00 86.06 108 ALA A O 1
ATOM 781 N N . GLU A 1 109 ? -12.611 -1.927 10.183 1.00 84.19 109 GLU A N 1
ATOM 782 C CA . GLU A 1 109 ? -13.243 -3.189 10.574 1.00 84.19 109 GLU A CA 1
ATOM 783 C C . GLU A 1 109 ? -12.331 -4.016 11.483 1.00 84.19 109 GLU A C 1
ATOM 785 O O . GLU A 1 109 ? -12.769 -4.468 12.539 1.00 84.19 109 GLU A O 1
ATOM 790 N N . GLU A 1 110 ? -11.046 -4.133 11.144 1.00 80.25 110 GLU A N 1
ATOM 791 C CA . GLU A 1 110 ? -10.050 -4.833 11.959 1.00 80.25 110 GLU A CA 1
ATOM 792 C C . GLU A 1 110 ? -9.877 -4.166 13.327 1.00 80.25 110 GLU A C 1
ATOM 794 O O . GLU A 1 110 ? -9.940 -4.844 14.352 1.00 80.25 110 GLU A O 1
ATOM 799 N N . ARG A 1 111 ? -9.793 -2.830 13.387 1.00 80.94 111 ARG A N 1
ATOM 800 C CA . ARG A 1 111 ? -9.794 -2.097 14.666 1.00 80.94 111 ARG A CA 1
ATOM 801 C C . ARG A 1 111 ? -11.067 -2.324 15.478 1.00 80.94 111 ARG A C 1
ATOM 803 O O . ARG A 1 111 ? -10.985 -2.454 16.698 1.00 80.94 111 ARG A O 1
ATOM 810 N N . ALA A 1 112 ? -12.234 -2.363 14.836 1.00 81.81 112 ALA A N 1
ATOM 811 C CA . ALA A 1 112 ? -13.503 -2.611 15.514 1.00 81.81 112 ALA A CA 1
ATOM 812 C C . ALA A 1 112 ? -13.594 -4.050 16.045 1.00 81.81 112 ALA A C 1
ATOM 814 O O . ALA A 1 112 ? -14.057 -4.259 17.168 1.00 81.81 112 ALA A O 1
ATOM 815 N N . LEU A 1 113 ? -13.117 -5.029 15.274 1.00 76.81 113 LEU A N 1
ATOM 816 C CA . LEU A 1 113 ? -13.029 -6.425 15.687 1.00 76.81 113 LEU A CA 1
ATOM 817 C C . LEU A 1 113 ? -12.023 -6.592 16.826 1.00 76.81 113 LEU A C 1
ATOM 819 O O . LEU A 1 113 ? -12.353 -7.186 17.847 1.00 76.81 113 LEU A O 1
ATOM 823 N N . HIS A 1 114 ? -10.829 -6.012 16.709 1.00 73.56 114 HIS A N 1
ATOM 824 C CA . HIS A 1 114 ? -9.828 -6.034 17.769 1.00 73.56 114 HIS A CA 1
ATOM 825 C C . HIS A 1 114 ? -10.361 -5.373 19.044 1.00 73.56 114 HIS A C 1
ATOM 827 O O . HIS A 1 114 ? -10.170 -5.912 20.127 1.00 73.56 114 HIS A O 1
ATOM 833 N N . ALA A 1 115 ? -11.086 -4.254 18.949 1.00 76.81 115 ALA A N 1
ATOM 834 C CA . ALA A 1 115 ? -11.735 -3.640 20.106 1.00 76.81 115 ALA A CA 1
ATOM 835 C C . ALA A 1 115 ? -12.736 -4.599 20.778 1.00 76.81 115 ALA A C 1
ATOM 837 O O . ALA A 1 115 ? -12.704 -4.745 21.998 1.00 76.81 115 ALA A O 1
ATOM 838 N N . GLN A 1 116 ? -13.558 -5.313 20.002 1.00 72.56 116 GLN A N 1
ATOM 839 C CA . GLN A 1 116 ? -14.476 -6.329 20.533 1.00 72.56 116 GLN A CA 1
ATOM 840 C C . GLN A 1 116 ? -13.720 -7.488 21.199 1.00 72.56 116 GLN A C 1
ATOM 842 O O . GLN A 1 116 ? -14.018 -7.850 22.336 1.00 72.56 116 GLN A O 1
ATOM 847 N N . LEU A 1 117 ? -12.697 -8.028 20.534 1.00 70.31 117 LEU A N 1
ATOM 848 C CA . LEU A 1 117 ? -11.917 -9.170 21.018 1.00 70.31 117 LEU A CA 1
ATOM 849 C C . LEU A 1 117 ? -11.026 -8.821 22.217 1.00 70.31 117 LEU A C 1
ATOM 851 O O . LEU A 1 117 ? -10.846 -9.648 23.105 1.00 70.31 117 LEU A O 1
ATOM 855 N N . SER A 1 118 ? -10.530 -7.584 22.296 1.00 64.31 118 SER A N 1
ATOM 856 C CA . SER A 1 118 ? -9.683 -7.098 23.396 1.00 64.31 118 SER A CA 1
ATOM 857 C C . SER A 1 118 ? -10.404 -7.023 24.746 1.00 64.31 118 SER A C 1
ATOM 859 O O . SER A 1 118 ? -9.755 -6.881 25.780 1.00 64.31 118 SER A O 1
ATOM 861 N N . THR A 1 119 ? -11.736 -7.141 24.744 1.00 63.34 119 THR A N 1
ATOM 862 C CA . THR A 1 119 ? -12.569 -7.162 25.956 1.00 63.34 119 THR A CA 1
ATOM 863 C C . THR A 1 119 ? -12.921 -8.576 26.442 1.00 63.34 119 THR A C 1
ATOM 865 O O . THR A 1 119 ? -13.570 -8.714 27.478 1.00 63.34 119 THR A O 1
ATOM 868 N N . GLY A 1 120 ? -12.473 -9.629 25.742 1.00 62.94 120 GLY A N 1
ATOM 869 C CA . GLY A 1 120 ? -12.684 -11.035 26.104 1.00 62.94 120 GLY A CA 1
ATOM 870 C C . GLY A 1 120 ? -11.383 -11.797 26.407 1.00 62.94 120 GLY A C 1
ATOM 871 O O . GLY A 1 120 ? -10.289 -11.300 26.135 1.00 62.94 120 GLY A O 1
ATOM 872 N N . PRO A 1 121 ? -11.462 -13.015 26.979 1.00 68.88 121 PRO A N 1
ATOM 873 C CA . PRO A 1 121 ? -10.293 -13.880 27.125 1.00 68.88 121 PRO A CA 1
ATOM 874 C C . PRO A 1 121 ? -9.713 -14.208 25.743 1.00 68.88 121 PRO A C 1
ATOM 876 O O . PRO A 1 121 ? -10.449 -14.556 24.819 1.00 68.88 121 PRO A O 1
ATOM 879 N N . TRP A 1 122 ? -8.391 -14.099 25.595 1.00 66.75 122 TRP A N 1
ATOM 880 C CA . TRP A 1 122 ? -7.727 -14.379 24.323 1.00 66.75 122 TRP A CA 1
ATOM 881 C C . TRP A 1 122 ? -7.847 -15.862 23.983 1.00 66.75 122 TRP A C 1
ATOM 883 O O . TRP A 1 122 ? -7.593 -16.723 24.831 1.00 66.75 122 TRP A O 1
ATOM 893 N N . TYR A 1 123 ? -8.191 -16.154 22.730 1.00 64.50 123 TYR A N 1
ATOM 894 C CA . TYR A 1 123 ? -8.202 -17.505 22.192 1.00 64.50 123 TYR A CA 1
ATOM 895 C C . TYR A 1 123 ? -7.327 -17.602 20.940 1.00 64.50 123 TYR A C 1
ATOM 897 O O . TYR A 1 123 ? -7.326 -16.709 20.098 1.00 64.50 123 TYR A O 1
ATOM 905 N N . ALA A 1 124 ? -6.582 -18.697 20.810 1.00 67.62 124 ALA A N 1
ATOM 906 C CA . ALA A 1 124 ? -5.853 -19.047 19.597 1.00 67.62 124 ALA A CA 1
ATOM 907 C C . ALA A 1 124 ? -6.485 -20.299 18.986 1.00 67.62 124 ALA A C 1
ATOM 909 O O . ALA A 1 124 ? -6.686 -21.297 19.677 1.00 67.62 124 ALA A O 1
ATOM 910 N N . TYR A 1 125 ? -6.808 -20.248 17.696 1.00 52.06 125 TYR A N 1
ATOM 911 C CA . TYR A 1 125 ? -7.379 -21.369 16.954 1.00 52.06 125 TYR A CA 1
ATOM 912 C C . TYR A 1 125 ? -6.334 -21.959 16.006 1.00 52.06 125 TYR A C 1
ATOM 914 O O . TYR A 1 125 ? -5.735 -21.232 15.216 1.00 52.06 125 TYR A O 1
ATOM 922 N N . ALA A 1 126 ? -6.126 -23.274 16.081 1.00 63.59 126 ALA A N 1
ATOM 923 C CA . ALA A 1 126 ? -5.275 -24.036 15.176 1.00 63.59 126 ALA A CA 1
ATOM 924 C C . ALA A 1 126 ? -6.155 -24.812 14.171 1.00 63.59 126 ALA A C 1
ATOM 926 O O . ALA A 1 126 ? -6.708 -25.857 14.531 1.00 63.59 126 ALA A O 1
ATOM 927 N N . PRO A 1 127 ? -6.277 -24.357 12.907 1.00 46.09 127 PRO A N 1
ATOM 928 C CA . PRO A 1 127 ? -7.205 -24.944 11.934 1.00 46.09 127 PRO A CA 1
ATOM 929 C C . PRO A 1 127 ? -6.884 -26.401 11.589 1.00 46.09 127 PRO A C 1
ATOM 931 O O . PRO A 1 127 ? -7.782 -27.203 11.359 1.00 46.09 127 PRO A O 1
ATOM 934 N N . LEU A 1 128 ? -5.596 -26.755 11.583 1.00 43.81 128 LEU A N 1
ATOM 935 C CA . LEU A 1 128 ? -5.121 -28.079 11.173 1.00 43.81 128 LEU A CA 1
ATOM 936 C C . LEU A 1 128 ? -5.325 -29.162 12.238 1.00 43.81 128 LEU A C 1
ATOM 938 O O . LEU A 1 128 ? -5.411 -30.338 11.902 1.00 43.81 128 LEU A O 1
ATOM 942 N N . SER A 1 129 ? -5.406 -28.782 13.513 1.00 68.88 129 SER A N 1
ATOM 943 C CA . SER A 1 129 ? -5.611 -29.715 14.627 1.00 68.88 129 SER A CA 1
ATOM 944 C C . SER A 1 129 ? -6.984 -29.573 15.285 1.00 68.88 129 SER A C 1
ATOM 946 O O . SER A 1 129 ? -7.300 -30.319 16.210 1.00 68.88 129 SER A O 1
ATOM 948 N N . GLY A 1 130 ? -7.790 -28.595 14.853 1.00 63.22 130 GLY A N 1
ATOM 949 C CA . GLY A 1 130 ? -9.070 -28.252 15.475 1.00 63.22 130 GLY A CA 1
ATOM 950 C C . GLY A 1 130 ? -8.938 -27.772 16.923 1.00 63.22 130 GLY A C 1
ATOM 951 O O . GLY A 1 130 ? -9.919 -27.776 17.662 1.00 63.22 130 GLY A O 1
ATOM 952 N N . THR A 1 131 ? -7.732 -27.404 17.360 1.00 61.19 131 THR A N 1
ATOM 953 C CA . THR A 1 131 ? -7.456 -27.088 18.764 1.00 61.19 131 THR A CA 1
ATOM 954 C C . THR A 1 131 ? -7.673 -25.605 19.022 1.00 61.19 131 THR A C 1
ATOM 956 O O . THR A 1 131 ? -7.139 -24.755 18.312 1.00 61.19 131 THR A O 1
ATOM 959 N N . THR A 1 132 ? -8.435 -25.295 20.063 1.00 63.44 132 THR A N 1
ATOM 960 C CA . THR A 1 132 ? -8.580 -23.942 20.600 1.00 63.44 132 THR A CA 1
ATOM 961 C C . THR A 1 132 ? -7.816 -23.838 21.909 1.00 63.44 132 THR A C 1
ATOM 963 O O . THR A 1 132 ? -8.069 -24.603 22.838 1.00 63.44 132 THR A O 1
ATOM 966 N N . PHE A 1 133 ? -6.909 -22.876 21.995 1.00 64.19 133 PHE A N 1
ATOM 967 C CA . PHE A 1 133 ? -6.271 -22.465 23.237 1.00 64.19 133 PHE A CA 1
ATOM 968 C C . PHE A 1 133 ? -7.015 -21.246 23.757 1.00 64.19 133 PHE A C 1
ATOM 970 O O . PHE A 1 133 ? -7.307 -20.347 22.980 1.00 64.19 133 PHE A O 1
ATOM 977 N N . SER A 1 134 ? -7.299 -21.192 25.050 1.00 65.12 134 SER A N 1
ATOM 978 C CA . SER A 1 134 ? -7.805 -19.989 25.710 1.00 65.12 134 SER A CA 1
ATOM 979 C C . SER A 1 134 ? -6.855 -19.633 26.840 1.00 65.12 134 SER A C 1
ATOM 981 O O . SER A 1 134 ? -6.568 -20.492 27.677 1.00 65.12 134 SER A O 1
ATOM 983 N N . GLY A 1 135 ? -6.378 -18.391 26.880 1.00 56.69 135 GLY A N 1
ATOM 984 C CA . GLY A 1 135 ? -5.626 -17.894 28.025 1.00 56.69 135 GLY A CA 1
ATOM 985 C C . GLY A 1 135 ? -6.553 -17.813 29.233 1.00 56.69 135 GLY A C 1
ATOM 986 O O . GLY A 1 135 ? -7.461 -16.984 29.255 1.00 56.69 135 GLY A O 1
ATOM 987 N N . HIS A 1 136 ? -6.356 -18.674 30.234 1.00 48.50 136 HIS A N 1
ATOM 988 C CA . HIS A 1 136 ? -6.854 -18.361 31.570 1.00 48.50 136 HIS A CA 1
ATOM 989 C C . HIS A 1 136 ? -6.064 -17.151 32.069 1.00 48.50 136 HIS A C 1
ATOM 991 O O . HIS A 1 136 ? -4.838 -17.128 31.974 1.00 48.50 136 HIS A O 1
ATOM 997 N N . ALA A 1 137 ? -6.761 -16.137 32.582 1.00 51.28 137 ALA A N 1
ATOM 998 C CA . ALA A 1 137 ? -6.113 -15.137 33.411 1.00 51.28 137 ALA A CA 1
ATOM 999 C C . ALA A 1 137 ? -5.591 -15.874 34.651 1.00 51.28 137 ALA A C 1
ATOM 1001 O O . ALA A 1 137 ? -6.387 -16.275 35.503 1.00 51.28 137 ALA A O 1
ATOM 1002 N N . ASP A 1 138 ? -4.279 -16.111 34.714 1.00 44.50 138 ASP A N 1
ATOM 1003 C CA . ASP A 1 138 ? -3.619 -16.620 35.913 1.00 44.50 138 ASP A CA 1
ATOM 1004 C C . ASP A 1 138 ? -3.916 -15.643 37.052 1.00 44.50 138 ASP A C 1
ATOM 1006 O O . ASP A 1 138 ? -3.332 -14.566 37.164 1.00 44.50 138 ASP A O 1
ATOM 1010 N N . THR A 1 139 ? -4.890 -16.000 37.883 1.00 44.97 139 THR A N 1
ATOM 1011 C CA . THR A 1 139 ? -5.110 -15.331 39.158 1.00 44.97 139 THR A CA 1
ATOM 1012 C C . THR A 1 139 ? -4.012 -15.854 40.078 1.00 44.97 139 THR A C 1
ATOM 1014 O O . THR A 1 139 ? -4.002 -17.058 40.348 1.00 44.97 139 THR A O 1
ATOM 1017 N N . PRO A 1 140 ? -3.058 -15.024 40.539 1.00 40.62 140 PRO A N 1
ATOM 1018 C CA . PRO A 1 140 ? -2.043 -15.500 41.466 1.00 40.62 140 PRO A CA 1
ATOM 1019 C C . PRO A 1 140 ? -2.733 -16.009 42.742 1.00 40.62 140 PRO A C 1
ATOM 1021 O O . PRO A 1 140 ? -3.690 -15.375 43.204 1.00 40.62 140 PRO A O 1
ATOM 1024 N N . PRO A 1 141 ? -2.291 -17.141 43.320 1.00 37.94 141 PRO A N 1
ATOM 1025 C CA . PRO A 1 141 ? -2.874 -17.632 44.560 1.00 37.94 141 PRO A CA 1
ATOM 1026 C C . PRO A 1 141 ? -2.696 -16.569 45.650 1.00 37.94 141 PRO A C 1
ATOM 1028 O O . PRO A 1 141 ? -1.585 -16.091 45.885 1.00 37.94 141 PRO A O 1
ATOM 1031 N N . SER A 1 142 ? -3.801 -16.163 46.284 1.00 45.72 142 SER A N 1
ATOM 1032 C CA . SER A 1 142 ? -3.739 -15.306 47.471 1.00 45.72 142 SER A CA 1
ATOM 1033 C C . SER A 1 142 ? -3.075 -16.058 48.634 1.00 45.72 142 SER A C 1
ATOM 1035 O O . SER A 1 142 ? -3.296 -17.266 48.751 1.00 45.72 142 SER A O 1
ATOM 1037 N N . PRO A 1 143 ? -2.254 -15.365 49.447 1.00 56.41 143 PRO A N 1
ATOM 1038 C CA . PRO A 1 143 ? -1.572 -15.945 50.603 1.00 56.41 143 PRO A CA 1
ATOM 1039 C C . PRO A 1 143 ? -2.532 -16.362 51.723 1.00 56.41 143 PRO A C 1
ATOM 1041 O O . PRO A 1 143 ? -3.610 -15.735 51.856 1.00 56.41 143 PRO A O 1
#

pLDDT: mean 79.84, std 16.36, range [37.94, 97.56]

Foldseek 3Di:
DEWEAEAAPPLARIAAPVGGDDLVPAQDDPVLSVLRNVLNVQQVPDPDPGHPRDVVSLVVSQQVVQQQLAAPYWYWYDDPDPVRTDIHHHNGDHPRPVNNVVRVVVVVVSVVVCVVQVVDFDWDADPVVRDIDTDDPPPDDDD

Sequence (143 aa):
MTVRMFAGYANSPLWSAGGPVALAELDLPDDLRTGLARWEADSYGGDGLLGDVSPAYGGVLAEWLAGELGAGIEVHLRTGTAEDSLVFTSTAPPRSPAAAAMLLHEAAEERALHAQLSTGPWYAYAPLSGTTFSGHADTPPSP

Radius of gyration: 18.5 Å; chains: 1; bounding box: 32×44×65 Å

Secondary structure (DSSP, 8-state):
-EEEE-SSSTT-SEE-SSSBPPTTTS---HHHHHHHHHHHHHHHSSSSSS----HHHHHHHHHHHHHHH-TT-EEEEE-SSTT-EEEEE--SPPSSHHHHHHHHHHHHHHHHHHHHHTTS--EEEETTTTEEEE-----PPP-